Protein AF-A0A0C2IB88-F1 (afdb_monomer_lite)

Foldseek 3Di:
DDKDWDWDWDKDDKWDPDDDWDKDFPPLVVFAPPKWKWKWKAAQLWIWIWTHRVPHTGMIIIGDSVRSNGIHIIIITMTIMHDHDD

Secondary structure (DSSP, 8-state):
-EEEEEEEEEES--B-S----B-PPS-GGGGBT--EEEEEEEETTEEEEEEEETTEEEEEEE--GGGGGG-BS-EEEEEEEEEE--

Organism: NCBI:txid226910

pLDDT: mean 89.93, std 6.88, range [71.0, 98.25]

Sequence (86 aa):
MRFVGQVTGTGTNINIPNIYLQGTVPDAENLIGVSLSLQLSISPGSLTLFISEGQRLLTVMVHPSQYAANISGQFSGSGYGIFQLA

Radius of gyration: 13.15 Å; chains: 1; bounding box: 30×25×32 Å

Structure (mmCIF, N/CA/C/O backbone):
data_AF-A0A0C2IB88-F1
#
_entry.id   AF-A0A0C2IB88-F1
#
loop_
_atom_site.group_PDB
_atom_site.id
_atom_site.type_symbol
_atom_site.label_atom_id
_atom_site.label_alt_id
_atom_site.label_comp_id
_atom_site.label_asym_id
_atom_site.label_entity_id
_atom_site.label_seq_id
_atom_site.pdbx_PDB_ins_code
_atom_site.Cartn_x
_atom_site.Cartn_y
_atom_site.Cartn_z
_atom_site.occupancy
_atom_site.B_iso_or_equiv
_atom_site.auth_seq_id
_atom_site.auth_comp_id
_atom_site.auth_asym_id
_atom_site.auth_atom_id
_atom_site.pdbx_PDB_model_num
ATOM 1 N N . MET A 1 1 ? -14.819 -12.385 -0.654 1.00 82.62 1 MET A N 1
ATOM 2 C CA . MET A 1 1 ? -14.252 -11.155 -0.062 1.00 82.62 1 MET A CA 1
ATOM 3 C C . MET A 1 1 ? -13.440 -10.423 -1.108 1.00 82.62 1 MET A C 1
ATOM 5 O O . MET A 1 1 ? -12.777 -11.070 -1.912 1.00 82.62 1 MET A O 1
ATOM 9 N N . ARG A 1 2 ? -13.490 -9.095 -1.093 1.00 90.38 2 ARG A N 1
ATOM 10 C CA . ARG A 1 2 ? -12.717 -8.222 -1.977 1.00 90.38 2 ARG A CA 1
ATOM 11 C C . ARG A 1 2 ? -12.058 -7.133 -1.141 1.00 90.38 2 ARG A C 1
ATOM 13 O O . ARG A 1 2 ? -12.707 -6.554 -0.279 1.00 90.38 2 ARG A O 1
ATOM 20 N N . PHE A 1 3 ? -10.794 -6.836 -1.415 1.00 90.50 3 PHE A N 1
ATOM 21 C CA . PHE A 1 3 ? -10.139 -5.649 -0.877 1.00 90.50 3 PHE A CA 1
ATOM 22 C C . PHE A 1 3 ? -10.298 -4.486 -1.861 1.00 90.50 3 PHE A C 1
ATOM 24 O O . PHE A 1 3 ? -10.046 -4.647 -3.059 1.00 90.50 3 PHE A O 1
ATOM 31 N N . VAL A 1 4 ? -10.730 -3.326 -1.372 1.00 94.19 4 VAL A N 1
ATOM 32 C CA . VAL A 1 4 ? -10.835 -2.091 -2.161 1.00 94.19 4 VAL A CA 1
ATOM 33 C C . VAL A 1 4 ? -10.083 -0.997 -1.427 1.00 94.19 4 VAL A C 1
ATOM 35 O O . VAL A 1 4 ? -10.325 -0.771 -0.248 1.00 94.19 4 VAL A O 1
ATOM 38 N N . GLY A 1 5 ? -9.183 -0.304 -2.115 1.00 94.62 5 GLY A N 1
ATOM 39 C CA . GLY A 1 5 ? -8.421 0.784 -1.523 1.00 94.62 5 GLY A CA 1
ATOM 40 C C . GLY A 1 5 ? -7.857 1.727 -2.566 1.00 94.62 5 GLY A C 1
ATOM 41 O O . GLY A 1 5 ? -7.824 1.413 -3.757 1.00 94.62 5 GLY A O 1
ATOM 42 N N . GLN A 1 6 ? -7.416 2.885 -2.094 1.00 96.62 6 GLN A N 1
ATOM 43 C CA . GLN A 1 6 ? -6.780 3.904 -2.913 1.00 96.62 6 GLN A CA 1
ATOM 44 C C . GLN A 1 6 ? -5.567 4.471 -2.191 1.00 96.62 6 GLN A C 1
ATOM 46 O O . GLN A 1 6 ? -5.567 4.625 -0.969 1.00 96.62 6 GLN A O 1
ATOM 51 N N . VAL A 1 7 ? -4.547 4.811 -2.969 1.00 96.44 7 VAL A N 1
ATOM 52 C CA . VAL A 1 7 ? -3.339 5.475 -2.495 1.00 96.44 7 VAL A CA 1
ATOM 53 C C . VAL A 1 7 ? -3.102 6.700 -3.363 1.00 96.44 7 VAL A C 1
ATOM 55 O O . VAL A 1 7 ? -3.202 6.623 -4.585 1.00 96.44 7 VAL A O 1
ATOM 58 N N . THR A 1 8 ? -2.792 7.827 -2.730 1.00 97.38 8 THR A N 1
ATOM 59 C CA . THR A 1 8 ? -2.372 9.057 -3.411 1.00 97.38 8 THR A CA 1
ATOM 60 C C . THR A 1 8 ? -0.945 9.381 -2.996 1.00 97.38 8 THR A C 1
ATOM 62 O O . THR A 1 8 ? -0.537 9.114 -1.866 1.00 97.38 8 THR A O 1
ATOM 65 N N . GLY A 1 9 ? -0.157 9.920 -3.919 1.00 95.94 9 GLY A N 1
ATOM 66 C CA . GLY A 1 9 ? 1.260 10.131 -3.681 1.00 95.94 9 GLY A CA 1
ATOM 67 C C . GLY A 1 9 ? 1.949 10.889 -4.799 1.00 95.94 9 GLY A C 1
ATOM 68 O O . GLY A 1 9 ? 1.300 11.480 -5.664 1.00 95.94 9 GLY A O 1
ATOM 69 N N . THR A 1 10 ? 3.275 10.853 -4.770 1.00 96.81 10 THR A N 1
ATOM 70 C CA . THR A 1 10 ? 4.147 11.451 -5.782 1.00 96.81 10 THR A CA 1
ATOM 71 C C . THR A 1 10 ? 4.874 10.361 -6.554 1.00 96.81 10 THR A C 1
ATOM 73 O O . THR A 1 10 ? 5.188 9.296 -6.020 1.00 96.81 10 THR A O 1
ATOM 76 N N . GLY A 1 11 ? 5.139 10.610 -7.833 1.00 92.75 11 GLY A N 1
ATOM 77 C CA . GLY A 1 11 ? 5.800 9.638 -8.687 1.00 92.75 11 GLY A CA 1
ATOM 78 C C . GLY A 1 11 ? 6.189 10.196 -10.046 1.00 92.75 11 GLY A C 1
ATOM 79 O O . GLY A 1 11 ? 5.998 11.376 -10.338 1.00 92.75 11 GLY A O 1
ATOM 80 N N . THR A 1 12 ? 6.750 9.320 -10.867 1.00 92.94 12 THR A N 1
ATOM 81 C CA . THR A 1 12 ? 7.070 9.564 -12.276 1.00 92.94 12 THR A CA 1
ATOM 82 C C . THR A 1 12 ? 6.087 8.805 -13.171 1.00 92.94 12 THR A C 1
ATOM 84 O O . THR A 1 12 ? 5.089 8.274 -12.688 1.00 92.94 12 THR A O 1
ATOM 87 N N . ASN A 1 13 ? 6.332 8.744 -14.483 1.00 88.06 13 ASN A N 1
ATOM 88 C CA . ASN A 1 13 ? 5.546 7.875 -15.357 1.00 88.06 13 ASN A CA 1
ATOM 89 C C . ASN A 1 13 ? 5.733 6.409 -14.943 1.00 88.06 13 ASN A C 1
ATOM 91 O O . ASN A 1 13 ? 6.811 5.836 -15.105 1.00 88.06 13 ASN A O 1
ATOM 95 N N . ILE A 1 14 ? 4.666 5.821 -14.409 1.00 86.81 14 ILE A N 1
ATOM 96 C CA . ILE A 1 14 ? 4.602 4.424 -13.989 1.00 86.81 14 ILE A CA 1
ATOM 97 C C . ILE A 1 14 ? 4.081 3.602 -15.167 1.00 86.81 14 ILE A C 1
ATOM 99 O O . ILE A 1 14 ? 3.011 3.892 -15.700 1.00 86.81 14 ILE A O 1
ATOM 103 N N . ASN A 1 15 ? 4.811 2.557 -15.548 1.00 86.56 15 ASN A N 1
ATOM 104 C CA . ASN A 1 15 ? 4.320 1.541 -16.477 1.00 86.56 15 ASN A CA 1
ATOM 105 C C . ASN A 1 15 ? 4.378 0.185 -15.779 1.00 86.56 15 ASN A C 1
ATOM 107 O O . ASN A 1 15 ? 5.464 -0.277 -15.424 1.00 86.56 15 ASN A O 1
ATOM 111 N N . ILE A 1 16 ? 3.203 -0.402 -15.540 1.00 83.25 16 ILE A N 1
ATOM 112 C CA . ILE A 1 16 ? 3.049 -1.708 -14.896 1.00 83.25 16 ILE A CA 1
ATOM 113 C C . ILE A 1 16 ? 1.851 -2.424 -15.536 1.00 83.25 16 ILE A C 1
ATOM 115 O O . ILE A 1 16 ? 0.726 -2.301 -15.050 1.00 83.25 16 ILE A O 1
ATOM 119 N N . PRO A 1 17 ? 2.057 -3.150 -16.646 1.00 77.31 17 PRO A N 1
ATOM 120 C CA . PRO A 1 17 ? 0.963 -3.742 -17.414 1.00 77.31 17 PRO A CA 1
ATOM 121 C C . PRO A 1 17 ? 0.237 -4.872 -16.668 1.00 77.31 17 PRO A C 1
ATOM 123 O O . PRO A 1 17 ? -0.907 -5.161 -16.993 1.00 77.31 17 PRO A O 1
ATOM 126 N N . ASN A 1 18 ? 0.868 -5.485 -15.656 1.00 78.56 18 ASN A N 1
ATOM 127 C CA . ASN A 1 18 ? 0.245 -6.472 -14.773 1.00 78.56 18 ASN A CA 1
ATOM 128 C C . ASN A 1 18 ? 0.760 -6.312 -13.338 1.00 78.56 18 ASN A C 1
ATOM 130 O O . ASN A 1 18 ? 1.969 -6.351 -13.106 1.00 78.56 18 ASN A O 1
ATOM 134 N N . ILE A 1 19 ? -0.150 -6.180 -12.369 1.00 80.12 19 ILE A N 1
ATOM 135 C CA . ILE A 1 19 ? 0.187 -6.094 -10.944 1.00 80.12 19 ILE A CA 1
ATOM 136 C C . ILE A 1 19 ? -0.291 -7.363 -10.247 1.00 80.12 19 ILE A C 1
ATOM 138 O O . ILE A 1 19 ? -1.487 -7.610 -10.124 1.00 80.12 19 ILE A O 1
ATOM 142 N N . TYR A 1 20 ? 0.665 -8.134 -9.739 1.00 85.00 20 TYR A N 1
ATOM 143 C CA . TYR A 1 20 ? 0.414 -9.235 -8.815 1.00 85.00 20 TYR A CA 1
ATOM 144 C C . TYR A 1 20 ? 1.103 -8.918 -7.503 1.00 85.00 20 TYR A 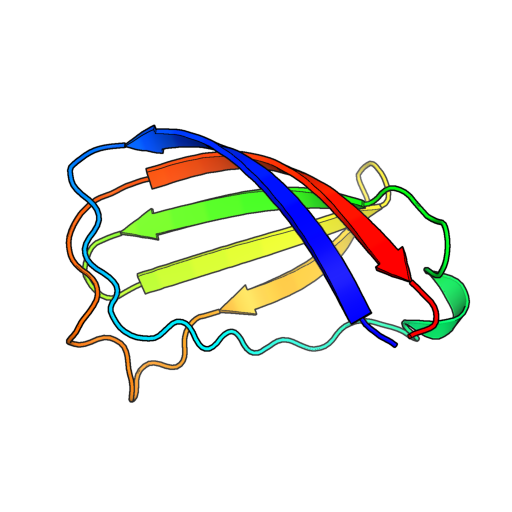C 1
ATOM 146 O O . TYR A 1 20 ? 2.304 -8.665 -7.511 1.00 85.00 20 TYR A O 1
ATOM 154 N N . LEU A 1 21 ? 0.365 -8.930 -6.399 1.00 88.81 21 LEU A N 1
ATOM 155 C CA . LEU A 1 21 ? 0.916 -8.739 -5.063 1.00 88.81 21 LEU A CA 1
ATOM 156 C C . LEU A 1 21 ? 0.597 -9.955 -4.220 1.00 88.81 21 LEU A C 1
ATOM 158 O O . LEU A 1 21 ? -0.513 -10.483 -4.281 1.00 88.81 21 LEU A O 1
ATOM 162 N N . GLN A 1 22 ? 1.586 -10.402 -3.460 1.00 89.69 22 GLN A N 1
ATOM 163 C CA . GLN A 1 22 ? 1.456 -11.564 -2.599 1.00 89.69 22 GLN A CA 1
ATOM 164 C C . GLN A 1 22 ? 1.921 -11.198 -1.199 1.00 89.69 22 GLN A C 1
ATOM 166 O O . GLN A 1 22 ? 2.949 -10.544 -1.026 1.00 89.69 22 GLN A O 1
ATOM 171 N N . GLY A 1 23 ? 1.147 -11.619 -0.209 1.00 87.06 23 GLY A N 1
ATOM 172 C CA . GLY A 1 23 ? 1.433 -11.443 1.204 1.00 87.06 23 GLY A CA 1
ATOM 173 C C . GLY A 1 23 ? 0.439 -12.246 2.034 1.00 87.06 23 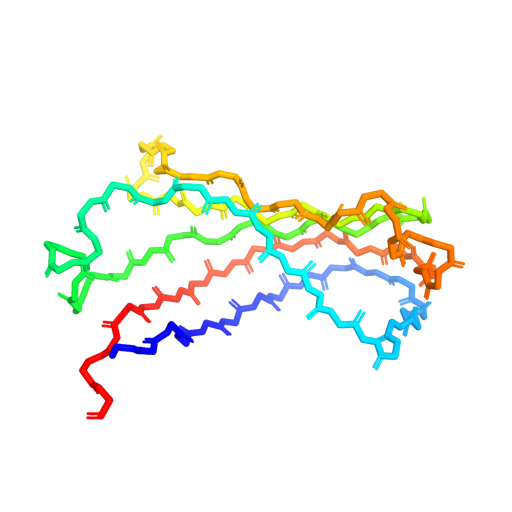GLY A C 1
ATOM 174 O O . GLY A 1 23 ? -0.594 -12.686 1.526 1.00 87.06 23 GLY A O 1
ATOM 175 N N . THR A 1 24 ? 0.755 -12.437 3.309 1.00 87.00 24 THR A N 1
ATOM 176 C CA . THR A 1 24 ? -0.112 -13.148 4.255 1.00 87.00 24 THR A CA 1
ATOM 177 C C . THR A 1 24 ? -0.793 -12.130 5.153 1.00 87.00 24 THR A C 1
ATOM 179 O O . THR A 1 24 ? -0.110 -11.403 5.873 1.00 87.00 24 THR A O 1
ATOM 182 N N . VAL A 1 25 ? -2.121 -12.056 5.105 1.00 81.38 25 VAL A N 1
ATOM 183 C CA . VAL A 1 25 ? -2.923 -11.206 5.997 1.00 81.38 25 VAL A CA 1
ATOM 184 C C . VAL A 1 25 ? -3.496 -12.095 7.107 1.00 81.38 25 VAL A C 1
ATOM 186 O O . VAL A 1 25 ? -4.040 -13.150 6.781 1.00 81.38 25 VAL A O 1
ATOM 189 N N . PRO A 1 26 ? -3.397 -11.712 8.392 1.00 76.50 26 PRO A N 1
ATOM 190 C CA . PRO A 1 26 ? -4.123 -12.390 9.468 1.00 76.50 26 PRO A CA 1
ATOM 191 C C . PRO A 1 26 ? -5.639 -12.336 9.222 1.00 76.50 26 PRO A C 1
ATOM 193 O O . PRO A 1 26 ? -6.111 -11.307 8.750 1.00 76.50 26 PRO A O 1
ATOM 196 N N . ASP A 1 27 ? -6.372 -13.411 9.541 1.00 80.44 27 ASP A N 1
ATOM 197 C CA . ASP A 1 27 ? -7.831 -13.606 9.396 1.00 80.44 27 ASP A CA 1
ATOM 198 C C . ASP A 1 27 ? -8.609 -12.403 8.840 1.00 80.44 27 ASP A C 1
ATOM 200 O O . ASP A 1 27 ? -9.184 -11.601 9.580 1.00 80.44 27 ASP A O 1
ATOM 204 N N . ALA A 1 28 ? -8.637 -12.286 7.507 1.00 74.88 28 ALA A N 1
ATOM 205 C CA . ALA A 1 28 ? -9.257 -11.161 6.804 1.00 74.88 28 ALA A CA 1
ATOM 206 C C . ALA A 1 28 ? -10.755 -10.988 7.128 1.00 74.88 28 ALA A C 1
ATOM 208 O O . ALA A 1 28 ? -11.298 -9.897 6.973 1.00 74.88 28 ALA A O 1
ATOM 209 N N . GLU A 1 29 ? -11.403 -12.043 7.623 1.00 82.31 29 GLU A N 1
ATOM 210 C CA . GLU A 1 29 ? -12.782 -12.052 8.122 1.00 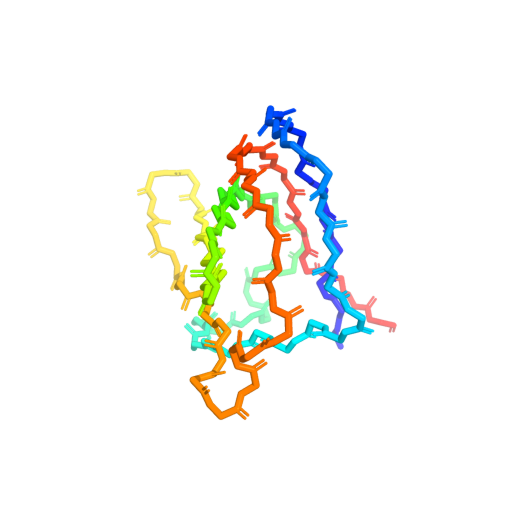82.31 29 GLU A CA 1
ATOM 211 C C . GLU A 1 29 ? -12.984 -11.073 9.288 1.00 82.31 29 GLU A C 1
ATOM 213 O O . GLU A 1 29 ? -13.989 -10.366 9.328 1.00 82.31 29 GLU A O 1
ATOM 218 N N . ASN A 1 30 ? -11.993 -10.949 10.178 1.00 86.50 30 ASN A N 1
ATOM 219 C CA . ASN A 1 30 ? -12.025 -10.017 11.310 1.00 86.50 30 ASN A CA 1
ATOM 220 C C . ASN A 1 30 ? -11.742 -8.563 10.897 1.00 86.50 30 ASN A C 1
ATOM 222 O O . ASN A 1 30 ? -11.897 -7.650 11.703 1.00 86.50 30 ASN A O 1
ATOM 226 N N . LEU A 1 31 ? -11.315 -8.343 9.650 1.00 89.38 31 LEU A N 1
ATOM 227 C CA . LEU A 1 31 ? -10.954 -7.031 9.110 1.00 89.38 31 LEU A CA 1
ATOM 228 C C . LEU A 1 31 ? -12.025 -6.470 8.161 1.00 89.38 31 LEU A C 1
ATOM 230 O O . LEU A 1 31 ? -11.849 -5.388 7.594 1.00 89.38 31 LEU A O 1
ATOM 234 N N . ILE A 1 32 ? -13.137 -7.186 7.967 1.00 91.19 32 ILE A N 1
ATOM 235 C CA . ILE A 1 32 ? -14.262 -6.706 7.161 1.00 91.19 32 ILE A CA 1
ATOM 236 C C . ILE A 1 32 ? -14.821 -5.433 7.799 1.00 91.19 32 ILE A C 1
ATOM 238 O O . ILE A 1 32 ? -15.124 -5.400 8.989 1.00 91.19 32 ILE A O 1
ATOM 242 N N . GLY A 1 33 ? -14.981 -4.376 7.004 1.00 90.94 33 GLY A N 1
ATOM 243 C CA . GLY A 1 33 ? -15.503 -3.102 7.508 1.00 90.94 33 GLY A CA 1
ATOM 244 C C . GLY A 1 33 ? -14.454 -2.182 8.148 1.00 90.94 33 GLY A C 1
ATOM 245 O O . GLY A 1 33 ? -14.732 -1.000 8.351 1.00 90.94 33 GLY A O 1
ATOM 246 N N . VAL A 1 34 ? -13.250 -2.684 8.441 1.00 93.00 34 VAL A N 1
ATOM 247 C CA . VAL A 1 34 ? -12.182 -1.907 9.087 1.00 93.00 34 VAL A CA 1
ATOM 248 C C . VAL A 1 34 ? -11.441 -1.066 8.047 1.00 93.00 34 VAL A C 1
ATOM 250 O O . VAL A 1 34 ? -11.014 -1.571 7.009 1.00 93.00 34 VAL A O 1
ATOM 253 N N . SER A 1 35 ? -11.271 0.229 8.331 1.00 95.12 35 SER A N 1
ATOM 254 C CA . SER A 1 35 ? -10.430 1.111 7.515 1.00 95.12 35 SER A CA 1
ATOM 255 C C . SER A 1 35 ? -8.958 0.833 7.810 1.00 95.12 35 SER A C 1
ATOM 257 O O . SER A 1 35 ? -8.475 1.099 8.912 1.00 95.12 35 SER A O 1
ATOM 259 N N . LEU A 1 36 ? -8.251 0.293 6.824 1.00 96.00 36 LEU A N 1
ATOM 260 C CA . LEU A 1 36 ? -6.841 -0.063 6.911 1.00 96.00 36 LEU A CA 1
ATOM 261 C C . LEU A 1 36 ? -5.990 0.991 6.215 1.00 96.00 36 LEU A C 1
ATOM 263 O O . LEU A 1 36 ? -6.282 1.396 5.088 1.00 96.00 36 LEU A O 1
ATOM 267 N N . SER A 1 37 ? -4.916 1.403 6.876 1.00 97.88 37 SER A N 1
ATOM 268 C CA . SER A 1 37 ? -3.922 2.312 6.315 1.00 97.88 37 SER A CA 1
ATOM 269 C C . SER A 1 37 ? -3.077 1.582 5.279 1.00 97.88 37 SER A C 1
ATOM 271 O O . SER A 1 37 ? -2.614 0.464 5.514 1.00 97.88 37 SER A O 1
ATOM 273 N N . LEU A 1 38 ? -2.845 2.245 4.151 1.00 98.00 38 LEU A N 1
ATOM 274 C CA . LEU A 1 38 ? -2.050 1.744 3.039 1.00 98.00 38 LEU A CA 1
ATOM 275 C C . LEU A 1 38 ? -0.830 2.622 2.821 1.00 98.00 38 LEU A C 1
ATOM 277 O O . LEU A 1 38 ? -0.938 3.849 2.820 1.00 98.00 38 LEU A O 1
ATOM 281 N N . GLN A 1 39 ? 0.308 1.991 2.555 1.00 98.00 39 GLN A N 1
ATOM 282 C CA . GLN A 1 39 ? 1.506 2.666 2.066 1.00 98.00 39 GLN A CA 1
ATOM 283 C C . GLN A 1 39 ? 2.046 1.899 0.863 1.00 98.00 39 GLN A C 1
ATOM 285 O O . GLN A 1 39 ? 2.406 0.730 0.983 1.00 98.00 39 GLN A O 1
ATOM 290 N N . LEU A 1 40 ? 2.078 2.547 -0.300 1.00 96.50 40 LEU A N 1
ATOM 291 C CA . LEU A 1 40 ? 2.527 1.950 -1.557 1.00 96.50 40 LEU A CA 1
ATOM 292 C C . LEU A 1 40 ? 3.855 2.573 -1.970 1.00 96.50 40 LEU A C 1
ATOM 294 O O . LEU A 1 40 ? 3.961 3.794 -2.082 1.00 96.50 40 LEU A O 1
ATOM 298 N N . SER A 1 41 ? 4.838 1.724 -2.245 1.00 96.00 41 SER A N 1
ATOM 299 C CA . SER A 1 41 ? 6.106 2.113 -2.847 1.00 96.00 41 SER A CA 1
ATOM 300 C C . SER A 1 41 ? 6.331 1.319 -4.127 1.00 96.00 41 SER A C 1
ATOM 302 O O . SER A 1 41 ? 6.213 0.094 -4.137 1.00 96.00 41 SER A O 1
ATOM 304 N N . ILE A 1 42 ? 6.644 2.028 -5.206 1.00 94.00 42 ILE A N 1
ATOM 305 C CA . ILE A 1 42 ? 6.998 1.473 -6.511 1.00 94.00 42 ILE A CA 1
ATOM 306 C C . ILE A 1 42 ? 8.383 1.994 -6.855 1.00 94.00 42 ILE A C 1
ATOM 308 O O . ILE A 1 42 ? 8.639 3.198 -6.775 1.00 94.00 42 ILE A O 1
ATOM 312 N N . SER A 1 43 ? 9.269 1.094 -7.248 1.00 92.12 43 SER A N 1
ATOM 313 C CA . SER A 1 43 ? 10.586 1.408 -7.793 1.00 92.12 43 SER A CA 1
ATOM 314 C C . SER A 1 43 ? 10.849 0.525 -9.016 1.00 92.12 43 SER A C 1
ATOM 316 O O . SER A 1 43 ? 10.131 -0.454 -9.228 1.00 92.12 43 SER A O 1
ATOM 318 N N . PRO A 1 44 ? 11.863 0.825 -9.844 1.00 89.56 44 PRO A N 1
ATOM 319 C CA . PRO A 1 44 ? 12.211 -0.046 -10.959 1.00 89.56 44 PRO A CA 1
ATOM 320 C C . PRO A 1 44 ? 12.445 -1.483 -10.478 1.00 89.56 44 PRO A C 1
ATOM 322 O O . PRO A 1 44 ? 13.276 -1.723 -9.602 1.00 89.56 44 PRO A O 1
ATOM 325 N N . GLY A 1 45 ? 11.679 -2.426 -11.024 1.00 88.19 45 GLY A N 1
ATOM 326 C CA . GLY A 1 45 ? 11.747 -3.837 -10.641 1.00 88.19 45 GLY A CA 1
ATOM 327 C C . GLY A 1 45 ? 11.107 -4.213 -9.298 1.00 88.19 45 GLY A C 1
ATOM 328 O O . GLY A 1 45 ? 11.209 -5.373 -8.901 1.00 88.19 45 GLY A O 1
ATOM 329 N N . SER A 1 46 ? 10.453 -3.297 -8.577 1.00 89.50 46 SER A N 1
ATOM 330 C CA . SER A 1 46 ? 9.832 -3.631 -7.291 1.00 89.50 46 SER A CA 1
ATOM 331 C C . SER A 1 46 ? 8.564 -2.838 -6.987 1.00 89.50 46 SER A C 1
ATOM 333 O O . SER A 1 46 ? 8.393 -1.677 -7.356 1.00 89.50 46 SER A O 1
ATOM 335 N N . LEU A 1 47 ? 7.650 -3.492 -6.276 1.00 92.56 47 LEU A N 1
ATOM 336 C CA . LEU A 1 47 ? 6.465 -2.870 -5.708 1.00 92.56 47 LEU A CA 1
ATOM 337 C C . LEU A 1 47 ? 6.199 -3.507 -4.348 1.00 92.56 47 LEU A C 1
ATOM 339 O O . LEU A 1 47 ? 6.163 -4.736 -4.231 1.00 92.56 47 LEU A O 1
ATOM 343 N N . THR A 1 48 ? 5.977 -2.659 -3.352 1.00 95.12 48 THR A N 1
ATOM 344 C CA . THR A 1 48 ? 5.658 -3.056 -1.983 1.00 95.12 48 THR A CA 1
ATOM 345 C C . THR A 1 48 ? 4.450 -2.271 -1.488 1.00 95.12 48 THR A C 1
ATOM 347 O O . THR A 1 48 ? 4.425 -1.043 -1.575 1.00 95.12 48 THR A O 1
ATOM 350 N N . LEU A 1 49 ? 3.459 -2.974 -0.946 1.00 95.94 49 LEU A N 1
ATOM 351 C CA . LEU A 1 49 ? 2.276 -2.405 -0.309 1.00 95.94 49 LEU A CA 1
ATOM 352 C C . LEU A 1 49 ? 2.210 -2.859 1.150 1.00 95.94 49 LEU A C 1
ATOM 354 O O . LEU A 1 49 ? 2.058 -4.046 1.433 1.00 95.94 49 LEU A O 1
ATOM 358 N N . PHE A 1 50 ? 2.299 -1.910 2.073 1.00 96.81 50 PHE A N 1
ATOM 359 C CA . PHE A 1 50 ? 2.090 -2.139 3.499 1.00 96.81 50 PHE A CA 1
ATOM 360 C C . PHE A 1 50 ? 0.617 -1.922 3.839 1.00 96.81 50 PHE A C 1
ATOM 362 O O . PHE A 1 50 ? 0.022 -0.938 3.390 1.00 96.81 50 PHE A O 1
ATOM 369 N N . ILE A 1 51 ? 0.049 -2.824 4.640 1.00 95.81 51 ILE A N 1
ATOM 370 C CA . ILE A 1 51 ? -1.312 -2.711 5.171 1.00 95.81 51 ILE A CA 1
ATOM 371 C C . ILE A 1 51 ? -1.239 -2.726 6.694 1.00 95.81 51 ILE A C 1
ATOM 373 O O . ILE A 1 51 ? -0.710 -3.678 7.277 1.00 95.81 51 ILE A O 1
ATOM 377 N N . SER A 1 52 ? -1.814 -1.708 7.327 1.00 95.94 52 SER A N 1
ATOM 378 C CA . SER A 1 52 ? -1.784 -1.536 8.781 1.00 95.94 52 SER A CA 1
ATOM 379 C C . SER A 1 52 ? -3.159 -1.210 9.360 1.00 95.94 52 SER A 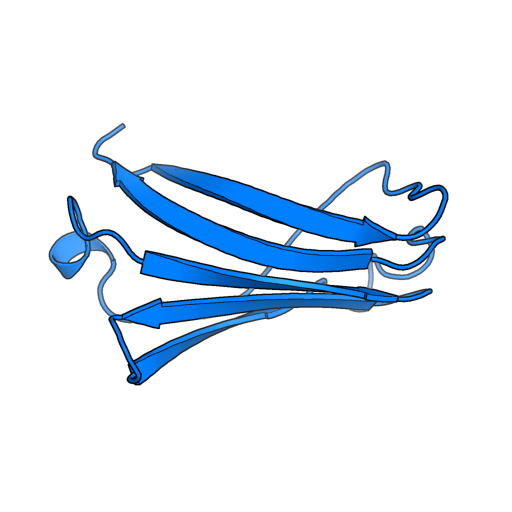C 1
ATOM 381 O O . SER A 1 52 ? -3.961 -0.511 8.743 1.00 95.94 52 SER A O 1
ATOM 383 N N . GLU A 1 53 ? -3.397 -1.660 10.587 1.00 93.56 53 GLU A N 1
ATOM 384 C CA . GLU A 1 53 ? -4.506 -1.228 11.440 1.00 93.56 53 GLU A CA 1
ATOM 385 C C . GLU A 1 53 ? -3.951 -0.253 12.487 1.00 93.56 53 GLU A C 1
ATOM 387 O O . GLU A 1 53 ? -3.245 -0.641 13.423 1.00 93.56 53 GLU A O 1
ATOM 392 N N . GLY A 1 54 ? -4.188 1.046 12.297 1.00 90.06 54 GLY A N 1
ATOM 393 C CA . GLY A 1 54 ? -3.513 2.075 13.090 1.00 90.06 54 GLY A CA 1
ATOM 394 C C . GLY A 1 54 ? -1.989 1.977 12.944 1.00 90.06 54 GLY A C 1
ATOM 395 O O . GLY A 1 54 ? -1.462 2.100 11.840 1.00 90.06 54 GLY A O 1
ATOM 396 N N . GLN A 1 55 ? -1.278 1.748 14.053 1.00 90.94 55 GLN A N 1
ATOM 397 C CA . GLN A 1 55 ? 0.182 1.549 14.057 1.00 90.94 55 GLN A CA 1
ATOM 398 C C . GLN A 1 55 ? 0.610 0.082 13.887 1.00 90.94 55 GLN A C 1
ATOM 400 O O . GLN A 1 55 ? 1.799 -0.197 13.732 1.00 90.94 55 GLN A O 1
ATOM 405 N N . ARG A 1 56 ? -0.330 -0.870 13.922 1.00 92.19 56 ARG A N 1
ATOM 406 C CA . ARG A 1 56 ? -0.024 -2.296 13.802 1.00 92.19 56 ARG A CA 1
ATOM 407 C C . ARG A 1 56 ? 0.087 -2.678 12.330 1.00 92.19 56 ARG A C 1
ATOM 409 O O . ARG A 1 56 ? -0.912 -2.683 11.617 1.00 92.19 56 ARG A O 1
ATOM 416 N N . LEU A 1 57 ? 1.284 -3.065 11.895 1.00 94.25 57 LEU A N 1
ATOM 417 C CA . LEU A 1 57 ? 1.482 -3.672 10.581 1.00 94.25 57 LEU A CA 1
ATOM 418 C C . LEU A 1 57 ? 0.798 -5.046 10.542 1.00 94.25 57 LEU A C 1
ATOM 420 O O . LEU A 1 57 ? 1.098 -5.914 11.362 1.00 94.25 57 LEU A O 1
ATOM 424 N N . LEU A 1 58 ? -0.122 -5.234 9.598 1.00 93.81 58 LEU A N 1
ATOM 425 C CA . LEU A 1 58 ? -0.827 -6.501 9.399 1.00 93.81 58 LEU A CA 1
ATOM 426 C C . LEU A 1 58 ? -0.118 -7.367 8.368 1.00 93.81 58 LEU A C 1
ATOM 428 O O . LEU A 1 58 ? 0.083 -8.557 8.592 1.00 93.81 58 LEU A O 1
ATOM 432 N N . THR A 1 59 ? 0.251 -6.771 7.234 1.00 94.38 59 THR A N 1
ATOM 433 C CA . THR A 1 59 ? 0.968 -7.476 6.176 1.00 94.38 59 THR A CA 1
ATOM 434 C C . THR A 1 59 ? 1.805 -6.537 5.322 1.00 94.38 59 THR A C 1
ATOM 436 O O . THR A 1 59 ? 1.560 -5.329 5.250 1.00 94.38 59 THR A O 1
ATOM 439 N N . VAL A 1 60 ? 2.752 -7.139 4.614 1.00 95.06 60 VAL A N 1
ATOM 440 C CA . VAL A 1 60 ? 3.468 -6.525 3.504 1.00 95.06 60 VAL A CA 1
ATOM 441 C C . VAL A 1 60 ? 3.210 -7.383 2.279 1.00 95.06 60 VAL A C 1
ATOM 443 O O . VAL A 1 60 ? 3.550 -8.566 2.262 1.00 95.06 60 VAL A O 1
ATOM 446 N N . MET A 1 61 ? 2.600 -6.789 1.262 1.00 93.56 61 MET A N 1
ATOM 447 C CA . MET A 1 61 ? 2.382 -7.444 -0.017 1.00 93.56 61 MET A CA 1
ATOM 448 C C . MET A 1 61 ? 3.442 -6.976 -1.002 1.00 93.56 61 MET A C 1
ATOM 450 O O . MET A 1 61 ? 3.617 -5.776 -1.217 1.00 93.56 61 MET A O 1
ATOM 454 N N . VAL A 1 62 ? 4.150 -7.924 -1.601 1.00 92.75 62 VAL A N 1
ATOM 455 C CA . VAL A 1 62 ? 5.250 -7.643 -2.524 1.00 92.75 62 VAL A CA 1
ATOM 456 C C . VAL A 1 62 ? 4.933 -8.177 -3.906 1.00 92.75 62 VAL A C 1
ATOM 458 O O . VAL A 1 62 ? 4.242 -9.188 -4.064 1.00 92.75 62 VAL A O 1
ATOM 461 N N . HIS A 1 63 ? 5.451 -7.494 -4.918 1.00 89.00 63 HIS A N 1
ATOM 462 C CA . HIS A 1 63 ? 5.431 -8.018 -6.269 1.00 89.00 63 HIS A CA 1
ATOM 463 C C . HIS A 1 63 ? 6.437 -9.170 -6.410 1.00 89.00 63 HIS A C 1
ATOM 465 O O . HIS A 1 63 ? 7.616 -8.975 -6.106 1.00 89.00 63 HIS A O 1
ATOM 471 N N . PRO A 1 64 ? 6.012 -10.366 -6.854 1.00 86.19 64 PRO A N 1
ATOM 472 C CA . PRO A 1 64 ? 6.917 -11.498 -7.018 1.00 86.19 64 PRO A CA 1
ATOM 473 C C . PRO A 1 64 ? 8.031 -11.189 -8.020 1.00 86.19 64 PRO A C 1
ATOM 475 O O . PRO A 1 64 ? 7.775 -10.668 -9.106 1.00 86.19 64 PRO A O 1
ATOM 478 N N . SER A 1 65 ? 9.262 -11.581 -7.692 1.00 82.31 65 SER A N 1
ATOM 479 C CA . SER A 1 65 ? 10.449 -11.318 -8.521 1.00 82.31 65 SER A CA 1
ATOM 480 C C . SER A 1 65 ? 10.333 -11.875 -9.943 1.00 82.31 65 SER A C 1
ATOM 482 O O . SER A 1 65 ? 10.820 -11.259 -10.887 1.00 82.31 65 SER A O 1
ATOM 484 N N . GLN A 1 66 ? 9.619 -12.988 -10.122 1.00 80.94 66 GLN A N 1
ATOM 485 C CA . GLN A 1 66 ? 9.345 -13.592 -11.432 1.00 80.94 66 GLN A CA 1
ATOM 486 C C . GLN A 1 66 ? 8.540 -12.692 -12.392 1.00 80.94 66 GLN A C 1
ATOM 488 O O . GLN A 1 66 ? 8.510 -12.961 -13.589 1.00 80.94 66 GLN A O 1
ATOM 493 N N . TYR A 1 67 ? 7.913 -11.621 -11.893 1.00 75.25 67 TYR A N 1
ATOM 494 C CA . TYR A 1 67 ? 7.154 -10.650 -12.689 1.00 75.25 67 TYR A CA 1
ATOM 495 C C . TYR A 1 67 ? 7.798 -9.244 -12.713 1.00 75.25 67 TYR A C 1
ATOM 497 O O . TYR A 1 67 ? 7.319 -8.357 -13.420 1.00 75.25 67 TYR A O 1
ATOM 505 N N . ALA A 1 68 ? 8.927 -9.054 -12.015 1.00 73.19 68 ALA A N 1
ATOM 506 C CA . ALA A 1 68 ? 9.557 -7.755 -11.757 1.00 73.19 68 ALA A CA 1
ATOM 507 C C . ALA A 1 68 ? 10.069 -7.006 -12.999 1.00 73.19 68 ALA A C 1
ATOM 509 O O . ALA A 1 68 ? 10.144 -5.778 -12.979 1.00 73.19 68 ALA A O 1
ATOM 510 N N . ALA A 1 69 ? 10.402 -7.708 -14.088 1.00 71.00 69 ALA A N 1
ATOM 511 C CA . ALA A 1 69 ? 11.032 -7.116 -15.276 1.00 71.00 69 ALA A CA 1
ATOM 512 C C . ALA A 1 69 ? 10.191 -6.020 -15.966 1.00 71.00 69 ALA A C 1
ATOM 514 O O . ALA A 1 69 ? 10.720 -5.257 -16.769 1.00 71.00 69 ALA A O 1
ATOM 515 N N . ASN A 1 70 ? 8.898 -5.925 -15.646 1.00 75.12 70 ASN A N 1
ATOM 516 C CA . ASN A 1 70 ? 7.948 -5.043 -16.323 1.00 75.12 70 ASN A CA 1
ATOM 517 C C . ASN A 1 70 ? 7.561 -3.793 -15.518 1.00 75.12 70 ASN A C 1
ATOM 519 O O . ASN A 1 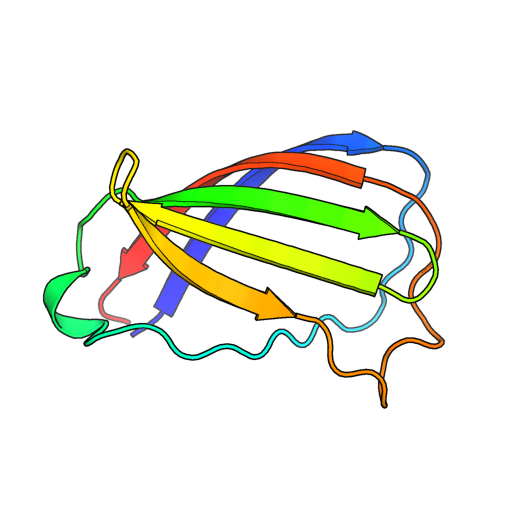70 ? 6.642 -3.087 -15.927 1.00 75.12 70 ASN A O 1
ATOM 523 N N . ILE A 1 71 ? 8.212 -3.524 -14.379 1.00 86.31 71 ILE A N 1
ATOM 524 C CA . ILE A 1 71 ? 7.940 -2.330 -13.568 1.00 86.31 71 ILE A CA 1
ATOM 525 C C . ILE A 1 71 ? 8.964 -1.247 -13.901 1.00 86.31 71 ILE A C 1
ATOM 527 O O . ILE A 1 71 ? 10.141 -1.363 -13.548 1.00 86.31 71 ILE A O 1
ATOM 531 N N . SER A 1 72 ? 8.497 -0.159 -14.514 1.00 88.38 72 SER A N 1
ATOM 532 C CA . SER A 1 72 ? 9.275 1.072 -14.677 1.00 88.38 72 SER A CA 1
ATOM 533 C C . SER A 1 72 ? 8.599 2.261 -14.002 1.00 88.38 72 SER A C 1
ATOM 535 O O . SER A 1 72 ? 7.371 2.331 -13.942 1.00 88.38 72 SER A O 1
ATOM 537 N N . GLY A 1 73 ? 9.409 3.228 -13.578 1.00 89.94 73 GLY A N 1
ATOM 538 C CA . GLY A 1 73 ? 8.945 4.419 -12.872 1.00 89.94 73 GLY A CA 1
ATOM 539 C C . GLY A 1 73 ? 9.123 4.308 -11.362 1.00 89.94 73 GLY A C 1
ATOM 540 O O . GLY A 1 73 ? 9.691 3.344 -10.845 1.00 89.94 73 GLY A O 1
ATOM 541 N N . GLN A 1 74 ? 8.683 5.347 -10.664 1.00 94.50 74 GLN A N 1
ATOM 542 C CA . GLN A 1 74 ? 8.755 5.450 -9.211 1.00 94.50 74 GLN A CA 1
ATOM 543 C C . GLN A 1 74 ? 7.461 6.043 -8.674 1.00 94.50 74 GLN A C 1
ATOM 545 O O . GLN A 1 74 ? 6.878 6.925 -9.302 1.00 94.50 74 GLN A O 1
ATOM 550 N N . PHE A 1 75 ? 7.034 5.577 -7.506 1.00 95.44 75 PHE A N 1
ATOM 551 C CA . PHE A 1 75 ? 5.893 6.127 -6.785 1.00 95.44 75 PHE A CA 1
ATOM 552 C C . PHE A 1 75 ? 6.047 5.898 -5.289 1.00 95.44 75 PHE A C 1
ATOM 554 O O . PHE A 1 75 ? 6.508 4.839 -4.860 1.00 95.44 75 PHE A O 1
ATOM 561 N N . SER A 1 76 ? 5.615 6.867 -4.495 1.00 97.44 76 SER A N 1
ATOM 562 C CA . SER A 1 76 ? 5.442 6.716 -3.057 1.00 97.44 76 SER A CA 1
ATOM 563 C C . SER A 1 76 ? 4.179 7.440 -2.630 1.00 97.44 76 SER A C 1
ATOM 565 O O . SER A 1 76 ? 3.986 8.613 -2.961 1.00 97.44 76 SER A O 1
ATOM 567 N N . GLY A 1 77 ? 3.317 6.750 -1.896 1.00 97.69 77 GLY A N 1
ATOM 568 C CA . GLY A 1 77 ? 2.067 7.326 -1.434 1.00 97.69 77 GLY A CA 1
ATOM 569 C C . GLY A 1 77 ? 1.457 6.578 -0.266 1.00 97.69 77 GLY A C 1
ATOM 570 O O . GLY A 1 77 ? 1.866 5.465 0.079 1.00 97.69 77 GLY A O 1
ATOM 571 N N . SER A 1 78 ? 0.436 7.197 0.312 1.00 98.25 78 SER A N 1
ATOM 572 C CA . SER A 1 78 ? -0.390 6.597 1.352 1.00 98.25 78 SER A CA 1
ATOM 573 C C . SER A 1 78 ? -1.880 6.765 1.066 1.00 98.25 78 SER A C 1
ATOM 575 O O . SER A 1 78 ? -2.308 7.545 0.210 1.00 98.25 78 SER A O 1
ATOM 577 N N . GLY A 1 79 ? -2.687 5.970 1.752 1.00 98.00 79 GLY A N 1
ATOM 578 C CA . GLY A 1 79 ? -4.132 6.053 1.652 1.00 98.00 79 GLY A CA 1
ATOM 579 C C . GLY A 1 79 ? -4.807 5.008 2.513 1.00 98.00 79 GLY A C 1
ATOM 580 O O . GLY A 1 79 ? -4.266 4.607 3.542 1.00 98.00 79 GLY A O 1
ATOM 581 N N . TYR A 1 80 ? -5.990 4.584 2.087 1.00 97.75 80 TYR A N 1
ATOM 582 C CA . TYR A 1 80 ? -6.835 3.693 2.869 1.00 97.75 80 TYR A CA 1
ATOM 583 C C . TYR A 1 80 ? -7.500 2.643 1.991 1.00 97.75 80 TYR A C 1
ATOM 585 O O . TYR A 1 80 ? -7.744 2.864 0.800 1.00 97.75 80 TYR A O 1
ATOM 593 N N . GLY A 1 81 ? -7.818 1.508 2.599 1.00 96.00 81 GLY A N 1
ATOM 594 C CA . GLY A 1 81 ? -8.632 0.472 1.989 1.00 96.00 81 GLY A CA 1
ATOM 595 C C . GLY A 1 81 ? -9.378 -0.356 3.020 1.00 96.00 81 GLY A C 1
ATOM 596 O O . GLY A 1 81 ? -9.216 -0.176 4.222 1.00 96.00 81 GLY A O 1
ATOM 597 N N . ILE A 1 82 ? -10.235 -1.239 2.533 1.00 95.12 82 ILE A N 1
ATOM 598 C CA . ILE A 1 82 ? -11.204 -1.973 3.339 1.00 95.12 82 ILE A CA 1
ATOM 599 C C . ILE A 1 82 ? -11.469 -3.341 2.713 1.00 95.12 82 ILE A C 1
ATOM 601 O O . ILE A 1 82 ? -11.554 -3.476 1.485 1.00 95.12 82 ILE A O 1
ATOM 605 N N . PHE A 1 83 ? -11.621 -4.360 3.556 1.00 92.62 83 PHE A N 1
ATOM 606 C CA . PHE A 1 83 ? -12.171 -5.642 3.131 1.00 92.62 83 PHE A CA 1
ATOM 607 C C . PHE A 1 83 ? -13.698 -5.564 3.100 1.00 92.62 83 PHE A C 1
ATOM 609 O O . PHE A 1 83 ? -14.340 -5.132 4.058 1.00 92.62 83 PHE A O 1
ATOM 616 N N . GLN A 1 84 ? -14.275 -5.992 1.981 1.00 92.38 84 GLN A N 1
ATOM 617 C CA . GLN A 1 84 ? -15.709 -6.030 1.729 1.00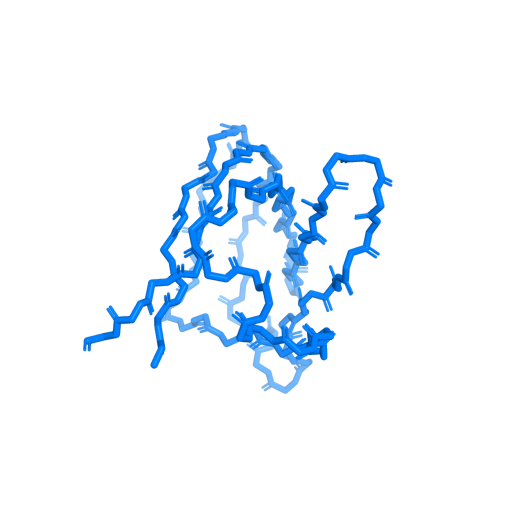 92.38 84 GLN A CA 1
ATOM 618 C C . GLN A 1 84 ? -16.147 -7.475 1.474 1.00 92.38 84 GLN A C 1
ATOM 620 O O . GLN A 1 84 ? -15.433 -8.264 0.834 1.00 92.38 84 GLN A O 1
ATOM 625 N N . LEU A 1 85 ? -17.341 -7.821 1.954 1.00 87.12 85 LEU A N 1
ATOM 626 C CA . LEU A 1 85 ? -18.057 -8.990 1.451 1.00 87.12 85 LEU A CA 1
ATOM 627 C C . LEU A 1 85 ? -18.375 -8.722 -0.027 1.00 87.12 85 LEU A C 1
ATOM 629 O O . LEU A 1 85 ? -18.772 -7.613 -0.377 1.00 87.12 85 LEU A O 1
ATOM 633 N N . ALA A 1 86 ? -18.052 -9.694 -0.881 1.00 74.81 86 ALA A N 1
ATOM 634 C CA . ALA A 1 86 ? -18.198 -9.561 -2.329 1.00 74.81 86 ALA A CA 1
ATOM 635 C C . ALA A 1 86 ? -19.648 -9.805 -2.745 1.00 74.81 86 ALA A C 1
ATOM 637 O O . ALA A 1 86 ? -20.279 -10.665 -2.089 1.00 74.81 86 ALA A O 1
#